Protein AF-A0AA39NIW5-F1 (afdb_monomer_lite)

Sequence (144 aa):
IIAKIFDPLYFIDPYEGTDPFPLLDLSVSRQAKAYRWLASFQGTHVPRCHGLFISPLPSQGNHTVYVLLLEQVAGQDMCYLVSAPTSPSLCLAHCTAIVDAAINVFYDILMCSVKQRDIAPCNLIIRPPKHGGIPLCDKENCPV

Structure (mmCIF, N/CA/C/O backbone):
data_AF-A0AA39NIW5-F1
#
_entry.id   AF-A0AA39NIW5-F1
#
loop_
_atom_site.group_PDB
_atom_site.id
_atom_site.type_symbol
_atom_site.label_atom_id
_atom_site.label_alt_id
_atom_site.label_comp_id
_atom_site.label_asym_id
_atom_site.label_entity_id
_atom_site.label_seq_id
_atom_site.pdbx_PDB_ins_code
_atom_site.Cartn_x
_atom_site.Cartn_y
_atom_site.Cartn_z
_atom_site.occupancy
_atom_site.B_iso_or_equiv
_atom_site.auth_seq_id
_atom_site.auth_comp_id
_atom_site.auth_asym_id
_atom_site.auth_atom_id
_atom_site.pdbx_PDB_model_num
ATOM 1 N N . ILE A 1 1 ? -7.550 -8.684 -5.389 1.00 93.38 1 ILE A N 1
ATOM 2 C CA . ILE A 1 1 ? -6.146 -8.236 -5.605 1.00 93.38 1 ILE A CA 1
ATOM 3 C C . ILE A 1 1 ? -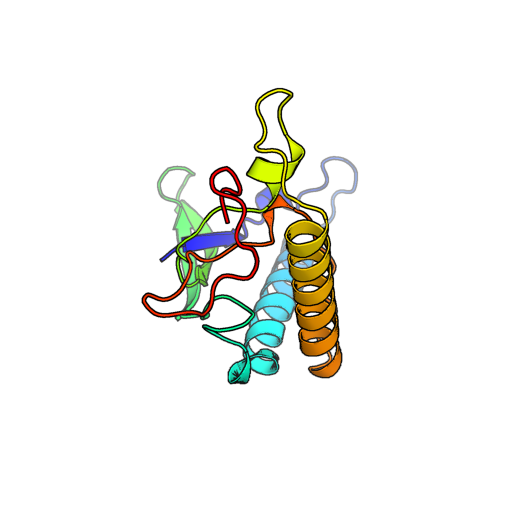6.214 -6.872 -6.276 1.00 93.38 1 ILE A C 1
ATOM 5 O O . ILE A 1 1 ? -7.096 -6.687 -7.104 1.00 93.38 1 ILE A O 1
ATOM 9 N N . ILE A 1 2 ? -5.332 -5.941 -5.918 1.00 95.00 2 ILE A N 1
ATOM 10 C CA . ILE A 1 2 ? -5.185 -4.623 -6.551 1.00 95.00 2 ILE A CA 1
ATOM 11 C C . ILE A 1 2 ? -3.833 -4.562 -7.265 1.00 95.00 2 ILE A C 1
ATOM 13 O O . ILE A 1 2 ? -2.836 -5.061 -6.746 1.00 95.00 2 ILE A O 1
ATOM 17 N N . ALA A 1 3 ? -3.796 -3.947 -8.444 1.00 95.31 3 ALA A N 1
ATOM 18 C CA . ALA A 1 3 ? -2.567 -3.703 -9.189 1.00 95.31 3 ALA A CA 1
ATOM 19 C C . ALA A 1 3 ? -2.147 -2.236 -9.037 1.00 95.31 3 ALA A C 1
ATOM 21 O O . ALA A 1 3 ? -2.895 -1.336 -9.415 1.00 95.31 3 ALA A O 1
ATOM 22 N N . LYS A 1 4 ? -0.944 -1.993 -8.507 1.00 94.50 4 LYS A N 1
ATOM 23 C CA . LYS A 1 4 ? -0.287 -0.685 -8.583 1.00 94.50 4 LYS A CA 1
ATOM 24 C C . LYS A 1 4 ? 0.659 -0.688 -9.780 1.00 94.50 4 LYS A C 1
ATOM 26 O O . LYS A 1 4 ? 1.605 -1.475 -9.809 1.00 94.50 4 LYS A O 1
ATOM 31 N N . ILE A 1 5 ? 0.381 0.174 -10.751 1.00 94.06 5 ILE A N 1
ATOM 32 C CA . ILE A 1 5 ? 1.134 0.281 -12.003 1.00 94.06 5 ILE A CA 1
ATOM 33 C C . ILE A 1 5 ? 2.171 1.396 -11.862 1.00 94.06 5 ILE A C 1
ATOM 35 O O . ILE A 1 5 ? 1.857 2.474 -11.357 1.00 94.06 5 ILE A O 1
ATOM 39 N N . PHE A 1 6 ? 3.398 1.132 -12.302 1.00 93.56 6 PHE A N 1
ATOM 40 C CA . PHE A 1 6 ? 4.449 2.132 -12.436 1.00 93.56 6 PHE A CA 1
ATOM 41 C C . PHE A 1 6 ? 4.839 2.199 -13.904 1.00 93.56 6 PHE A C 1
ATOM 43 O O . PHE A 1 6 ? 5.494 1.297 -14.433 1.00 93.56 6 PHE A O 1
ATOM 50 N N . ASP A 1 7 ? 4.390 3.268 -14.541 1.00 91.75 7 ASP A N 1
ATOM 51 C CA . ASP A 1 7 ? 4.583 3.524 -15.957 1.00 91.75 7 ASP A CA 1
ATOM 52 C C . ASP A 1 7 ? 5.586 4.685 -16.107 1.00 91.75 7 ASP A C 1
ATOM 54 O O . ASP A 1 7 ? 5.370 5.745 -15.506 1.00 91.75 7 ASP A O 1
ATOM 58 N N . PRO A 1 8 ? 6.695 4.498 -16.856 1.00 87.19 8 PRO A N 1
ATOM 59 C CA . PRO A 1 8 ? 7.717 5.527 -17.057 1.00 87.19 8 PRO A CA 1
ATOM 60 C C . PRO A 1 8 ? 7.156 6.833 -17.627 1.00 87.19 8 PRO A C 1
ATOM 62 O O . PRO A 1 8 ? 7.716 7.892 -17.354 1.00 87.19 8 PRO A O 1
ATOM 65 N N . LEU A 1 9 ? 6.042 6.798 -18.363 1.00 86.62 9 LEU A N 1
ATOM 66 C CA . LEU A 1 9 ? 5.420 7.988 -18.942 1.00 86.62 9 LEU A CA 1
ATOM 67 C C . LEU A 1 9 ? 4.928 8.978 -17.877 1.00 86.62 9 LEU A C 1
ATOM 69 O O . LEU A 1 9 ? 4.906 10.178 -18.131 1.00 86.62 9 LEU A O 1
ATOM 73 N N . TYR A 1 10 ? 4.600 8.507 -16.669 1.00 82.25 10 TYR A N 1
ATOM 74 C CA . TYR A 1 10 ? 4.211 9.365 -15.540 1.00 82.25 10 TYR A CA 1
ATOM 75 C C . TYR A 1 10 ? 5.406 9.955 -14.776 1.00 82.25 10 TYR A C 1
ATOM 77 O O . TYR A 1 10 ? 5.210 10.743 -13.853 1.00 82.25 10 TYR A O 1
ATOM 85 N N . PHE A 1 11 ? 6.634 9.576 -15.141 1.00 76.62 11 PHE A N 1
ATOM 86 C CA . PHE A 1 11 ? 7.875 10.108 -14.572 1.00 76.62 11 PHE A CA 1
ATOM 87 C C . PHE A 1 11 ? 8.580 11.096 -15.510 1.00 76.62 11 PHE A C 1
ATOM 89 O O . PHE A 1 11 ? 9.636 11.615 -15.154 1.00 76.62 11 PHE A O 1
ATOM 96 N N . ILE A 1 12 ? 8.016 11.359 -16.693 1.00 74.19 12 ILE A N 1
ATOM 97 C CA . ILE A 1 12 ? 8.559 12.338 -17.633 1.00 74.19 12 ILE A CA 1
ATOM 98 C C . ILE A 1 12 ? 8.243 13.737 -17.106 1.00 74.19 12 ILE A C 1
ATOM 100 O O . ILE A 1 12 ? 7.081 14.140 -17.057 1.00 74.19 12 ILE A O 1
ATOM 104 N N . ASP A 1 13 ? 9.282 14.486 -16.747 1.00 67.94 13 ASP A N 1
ATOM 105 C CA . ASP A 1 13 ? 9.168 15.930 -16.584 1.00 67.94 13 ASP A CA 1
ATOM 106 C C . ASP A 1 13 ? 9.191 16.578 -17.983 1.00 67.94 13 ASP A C 1
ATOM 108 O O . ASP A 1 13 ? 10.200 16.457 -18.691 1.00 67.94 13 ASP A O 1
ATOM 112 N N . PRO A 1 14 ? 8.108 17.251 -18.418 1.00 62.00 14 PRO A N 1
ATOM 113 C CA . PRO A 1 14 ? 8.052 17.872 -19.739 1.00 62.00 14 PRO A CA 1
ATOM 114 C C . PRO A 1 14 ? 9.025 19.053 -19.903 1.00 62.00 14 PRO A C 1
ATOM 116 O O . PRO A 1 14 ? 9.231 19.500 -21.031 1.00 62.00 14 PRO A O 1
ATOM 119 N N . TYR A 1 15 ? 9.624 19.553 -18.820 1.00 61.44 15 TYR A N 1
ATOM 120 C CA . TYR A 1 15 ? 10.517 20.710 -18.816 1.00 61.44 15 TYR A CA 1
ATOM 121 C C . TYR A 1 15 ? 11.985 20.354 -18.554 1.00 61.44 15 TYR A C 1
ATOM 123 O O . TYR A 1 15 ? 12.861 21.073 -19.030 1.00 61.44 15 TYR A O 1
ATOM 131 N N . GLU A 1 16 ? 12.276 19.257 -17.846 1.00 66.50 16 GLU A N 1
ATOM 132 C CA . GLU A 1 16 ? 13.649 18.951 -17.406 1.00 66.50 16 GLU A CA 1
ATOM 133 C C . GLU A 1 16 ? 14.389 17.885 -18.228 1.00 66.50 16 GLU A C 1
ATOM 135 O O . GLU A 1 16 ? 15.571 17.649 -17.984 1.00 66.50 16 GLU A O 1
ATOM 140 N N . GLY A 1 17 ? 13.751 17.241 -19.217 1.00 67.81 17 GLY A N 1
ATOM 141 C CA . GLY A 1 17 ? 14.430 16.298 -20.126 1.00 67.81 17 GLY A CA 1
ATOM 142 C C . GLY A 1 17 ? 15.131 15.126 -19.419 1.00 67.81 17 GLY A C 1
ATOM 143 O O . GLY A 1 17 ? 16.023 14.497 -19.989 1.00 67.81 17 GLY A O 1
ATOM 144 N N . THR A 1 18 ? 14.757 14.857 -18.168 1.00 75.12 18 THR A N 1
ATOM 145 C CA . THR A 1 18 ? 15.357 13.813 -17.340 1.00 75.12 18 THR A CA 1
ATOM 146 C C . THR A 1 18 ? 14.843 12.457 -17.805 1.00 75.12 18 THR A C 1
ATOM 148 O O . THR A 1 18 ? 13.638 12.272 -17.974 1.00 75.12 18 THR A O 1
ATOM 151 N N . ASP A 1 19 ? 15.757 11.505 -18.001 1.00 82.38 19 ASP A N 1
ATOM 152 C CA . ASP A 1 19 ? 15.398 10.119 -18.294 1.00 82.38 19 ASP A CA 1
ATOM 153 C C . ASP A 1 19 ? 14.502 9.563 -17.161 1.00 82.38 19 ASP A C 1
ATOM 155 O O . ASP A 1 19 ? 14.934 9.540 -16.002 1.00 82.38 19 ASP A O 1
ATOM 159 N N . PRO A 1 20 ? 13.258 9.127 -17.447 1.00 84.44 20 PRO A N 1
ATOM 160 C CA . PRO A 1 20 ? 12.345 8.624 -16.425 1.00 84.44 20 PRO A CA 1
ATOM 161 C C . PRO A 1 20 ? 12.754 7.253 -15.861 1.00 84.44 20 PRO A C 1
ATOM 163 O O . PRO A 1 20 ? 12.312 6.893 -14.765 1.00 84.44 20 PRO A O 1
ATOM 166 N N . PHE A 1 21 ? 13.582 6.471 -16.568 1.00 87.69 21 PHE A N 1
ATOM 167 C CA . PHE A 1 21 ? 13.871 5.080 -16.198 1.00 87.69 21 PHE A CA 1
ATOM 168 C C . PHE A 1 21 ? 14.629 4.939 -14.864 1.00 87.69 21 PHE A C 1
ATOM 170 O O . PHE A 1 21 ? 14.173 4.164 -14.019 1.00 87.69 21 PHE A O 1
ATOM 177 N N . PRO A 1 22 ? 15.702 5.705 -14.571 1.00 88.88 22 PRO A N 1
ATOM 178 C CA . PRO A 1 22 ? 16.395 5.610 -13.284 1.00 88.88 22 PRO A CA 1
ATOM 179 C C . PRO A 1 22 ? 15.508 5.951 -12.080 1.00 88.88 22 PRO A C 1
ATOM 181 O O . PRO A 1 22 ? 15.615 5.325 -11.021 1.00 88.88 22 PRO A O 1
ATOM 184 N N . LEU A 1 23 ? 14.62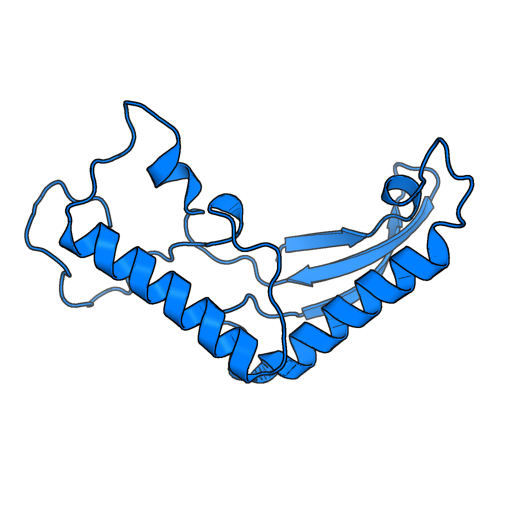2 6.943 -12.221 1.00 85.81 23 LEU A N 1
ATOM 185 C CA . LEU A 1 23 ? 13.711 7.343 -11.149 1.00 85.81 23 LEU A CA 1
ATOM 186 C C . LEU A 1 23 ? 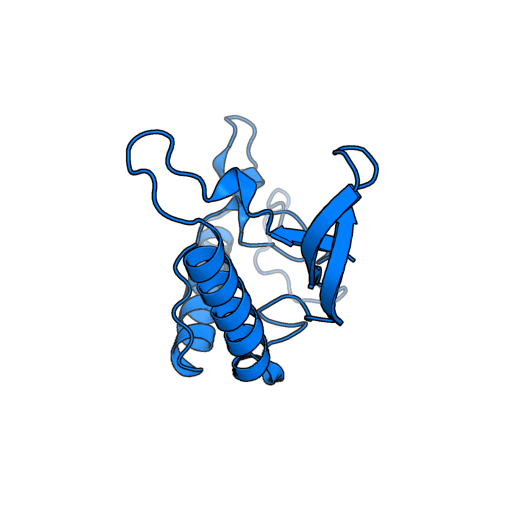12.623 6.287 -10.923 1.00 85.81 23 LEU A C 1
ATOM 188 O O . LEU A 1 23 ? 12.321 5.955 -9.770 1.00 85.81 23 LEU A O 1
ATOM 192 N N . LEU A 1 24 ? 12.082 5.731 -12.008 1.00 91.12 24 LEU A N 1
ATOM 193 C CA . LEU A 1 24 ? 11.150 4.610 -11.979 1.00 91.12 24 LEU A CA 1
ATOM 194 C C . LEU A 1 24 ? 11.767 3.398 -11.270 1.00 91.12 24 LEU A C 1
ATOM 196 O O . LEU A 1 24 ? 11.195 2.908 -10.293 1.00 91.12 24 LEU A O 1
ATOM 200 N N . ASP A 1 25 ? 12.950 2.959 -11.701 1.00 92.06 25 ASP A N 1
ATOM 201 C CA . ASP A 1 25 ? 13.649 1.805 -11.130 1.00 92.06 25 ASP A CA 1
ATOM 202 C C . ASP A 1 25 ? 13.946 2.013 -9.642 1.00 92.06 25 ASP A C 1
ATOM 204 O O . ASP A 1 25 ? 13.744 1.109 -8.822 1.00 92.06 25 ASP A O 1
ATOM 208 N N . LEU A 1 26 ? 14.364 3.222 -9.256 1.00 91.56 26 LEU A N 1
ATOM 209 C CA . LEU A 1 26 ? 14.583 3.583 -7.859 1.00 91.56 26 LEU A CA 1
ATOM 210 C C . LEU A 1 26 ? 13.284 3.528 -7.044 1.00 91.56 26 LEU A C 1
ATOM 212 O O . LEU A 1 26 ? 13.287 3.017 -5.920 1.00 91.56 26 LEU A O 1
ATOM 216 N N . SER A 1 27 ? 12.183 4.051 -7.585 1.00 90.81 27 SER A N 1
ATOM 217 C CA . SER A 1 27 ? 10.867 4.063 -6.939 1.00 90.81 27 SER A CA 1
ATOM 218 C C . SER A 1 27 ? 10.340 2.643 -6.718 1.00 90.81 27 SER A C 1
ATOM 220 O O . SER A 1 27 ? 10.028 2.257 -5.585 1.00 90.81 27 SER A O 1
ATOM 222 N N . VAL A 1 28 ? 10.349 1.823 -7.772 1.00 94.62 28 VAL A N 1
ATOM 223 C CA . VAL A 1 28 ? 9.926 0.418 -7.748 1.00 94.62 28 VAL A CA 1
ATOM 224 C C . VAL A 1 28 ? 10.793 -0.397 -6.788 1.00 94.62 28 VAL A C 1
ATOM 226 O O . VAL A 1 28 ? 10.266 -1.109 -5.927 1.00 94.62 28 VAL A O 1
ATOM 229 N N . SER A 1 29 ? 12.118 -0.240 -6.853 1.00 94.94 29 SER A N 1
ATOM 230 C CA . SER A 1 29 ? 13.059 -0.941 -5.971 1.00 94.94 29 SER A CA 1
ATOM 231 C C . SER A 1 29 ? 12.851 -0.581 -4.502 1.00 94.94 29 SER A C 1
ATOM 233 O O . SER A 1 29 ? 12.851 -1.463 -3.637 1.00 94.94 29 SER A O 1
ATOM 235 N N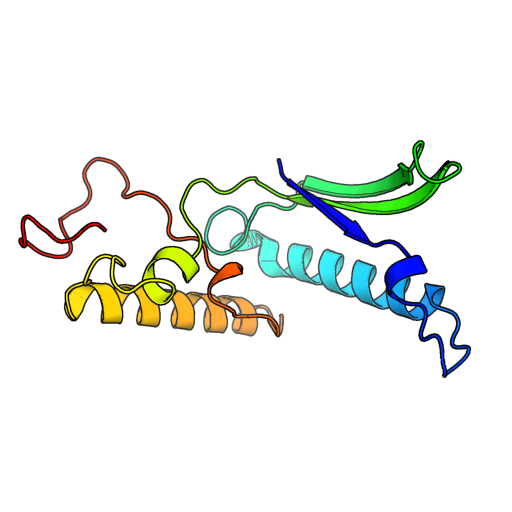 . ARG A 1 30 ? 12.633 0.704 -4.193 1.00 94.81 30 ARG A N 1
ATOM 236 C CA . ARG A 1 30 ? 12.331 1.164 -2.830 1.00 94.81 30 ARG A CA 1
ATOM 237 C C . ARG A 1 30 ? 11.017 0.583 -2.327 1.00 94.81 30 ARG A C 1
ATOM 239 O O . ARG A 1 30 ? 10.980 0.103 -1.196 1.00 94.81 30 ARG A O 1
ATOM 246 N N . GLN A 1 31 ? 9.969 0.578 -3.150 1.00 94.94 31 GLN A N 1
ATOM 247 C CA . GLN A 1 31 ? 8.671 0.054 -2.735 1.00 94.94 31 GLN A CA 1
ATOM 248 C C . GLN A 1 31 ? 8.707 -1.468 -2.525 1.00 94.94 31 GLN A C 1
ATOM 250 O O . GLN A 1 31 ? 8.221 -1.954 -1.504 1.00 94.94 31 GLN A O 1
ATOM 255 N N . ALA A 1 32 ? 9.351 -2.224 -3.418 1.00 95.31 32 ALA A N 1
ATOM 256 C CA . ALA A 1 32 ? 9.537 -3.665 -3.245 1.00 95.31 32 ALA A CA 1
ATOM 257 C C . ALA A 1 32 ? 10.355 -3.991 -1.982 1.00 95.31 32 ALA A C 1
ATOM 259 O O . ALA A 1 32 ? 10.008 -4.899 -1.224 1.00 95.31 32 ALA A O 1
ATOM 260 N N . LYS A 1 33 ? 11.420 -3.223 -1.712 1.00 96.25 33 LYS A N 1
ATOM 261 C CA . LYS A 1 33 ? 12.244 -3.377 -0.506 1.00 96.25 33 LYS A CA 1
ATOM 262 C C . LYS A 1 33 ? 11.471 -3.042 0.773 1.00 96.25 33 LYS A C 1
ATOM 264 O O . LYS A 1 33 ? 11.599 -3.778 1.746 1.00 96.25 33 LYS A O 1
ATOM 269 N N . ALA A 1 34 ? 10.636 -2.004 0.758 1.00 96.69 34 ALA A N 1
ATOM 270 C CA . ALA A 1 34 ? 9.779 -1.653 1.888 1.00 96.69 34 ALA A CA 1
ATOM 271 C C . ALA A 1 34 ? 8.834 -2.804 2.264 1.00 96.69 34 ALA A C 1
ATOM 273 O O . ALA A 1 34 ? 8.763 -3.177 3.431 1.00 96.69 34 ALA A O 1
ATOM 274 N N . TYR A 1 35 ? 8.185 -3.445 1.285 1.00 96.94 35 TYR A N 1
ATOM 275 C CA . TYR A 1 35 ? 7.330 -4.607 1.556 1.00 96.94 35 TYR A CA 1
ATOM 276 C C . TYR A 1 35 ? 8.094 -5.804 2.134 1.00 96.94 35 TYR A C 1
ATOM 278 O O . TYR A 1 35 ? 7.541 -6.525 2.964 1.00 96.94 35 TYR A O 1
ATOM 286 N N . ARG A 1 36 ? 9.363 -6.005 1.751 1.00 96.12 36 ARG A N 1
ATOM 287 C CA . ARG A 1 36 ? 10.223 -7.029 2.372 1.00 96.12 36 ARG A CA 1
ATOM 288 C C . ARG A 1 36 ? 10.523 -6.711 3.836 1.00 96.12 36 ARG A C 1
ATOM 290 O O . ARG A 1 36 ? 10.499 -7.616 4.660 1.00 96.12 36 ARG A O 1
ATOM 297 N N . TRP A 1 37 ? 10.793 -5.450 4.165 1.00 97.50 37 TRP A N 1
ATOM 298 C CA . TRP A 1 37 ? 11.037 -5.021 5.549 1.00 97.50 37 TRP A CA 1
ATOM 299 C C . TRP A 1 37 ? 9.778 -5.070 6.417 1.00 97.50 37 TRP A C 1
ATOM 301 O O . TRP A 1 37 ? 9.865 -5.354 7.604 1.00 97.50 37 TRP A O 1
ATOM 311 N N . LEU A 1 38 ? 8.605 -4.883 5.814 1.00 97.19 38 LEU A N 1
ATOM 312 C CA . LEU A 1 38 ? 7.307 -4.942 6.487 1.00 97.19 38 LEU A CA 1
ATOM 313 C C . LEU A 1 38 ? 6.685 -6.346 6.499 1.00 97.19 38 LEU A C 1
ATOM 315 O O . LEU A 1 38 ? 5.476 -6.468 6.675 1.00 97.19 38 LEU A O 1
ATOM 319 N N . ALA A 1 39 ? 7.468 -7.413 6.304 1.00 95.69 39 ALA A N 1
ATOM 320 C CA . ALA A 1 39 ? 6.943 -8.775 6.163 1.00 95.69 39 ALA A CA 1
ATOM 321 C C . ALA A 1 39 ? 6.012 -9.200 7.318 1.00 95.69 39 ALA A C 1
ATOM 323 O O . ALA A 1 39 ? 4.966 -9.792 7.063 1.00 95.69 39 ALA A O 1
ATOM 324 N N . SER A 1 40 ? 6.337 -8.843 8.566 1.00 94.94 40 SER A N 1
ATOM 325 C CA . SER A 1 40 ? 5.513 -9.135 9.753 1.00 94.94 40 SER A CA 1
ATOM 326 C C . SER A 1 40 ? 4.212 -8.327 9.834 1.00 94.94 40 SER A C 1
ATOM 328 O O . SER A 1 40 ? 3.288 -8.714 10.545 1.00 94.94 40 SER A O 1
ATOM 330 N N . PHE A 1 41 ? 4.122 -7.215 9.104 1.00 95.62 41 PHE A N 1
ATOM 331 C CA . PHE A 1 41 ? 2.987 -6.290 9.108 1.00 95.62 41 PHE A CA 1
ATOM 332 C C . PHE A 1 41 ? 2.026 -6.505 7.930 1.00 95.62 41 PHE A C 1
ATOM 334 O O . PHE A 1 41 ? 0.953 -5.894 7.876 1.00 95.62 41 PHE A O 1
ATOM 341 N N . GLN A 1 42 ? 2.382 -7.378 6.985 1.00 96.06 42 GLN A N 1
ATOM 342 C CA . GLN A 1 42 ? 1.552 -7.686 5.826 1.00 96.06 42 GLN A CA 1
ATOM 343 C C . GLN A 1 42 ? 0.276 -8.447 6.217 1.00 96.06 42 GLN A C 1
ATOM 345 O O . GLN A 1 42 ? 0.305 -9.445 6.934 1.00 96.06 42 GLN A O 1
ATOM 350 N N . GLY A 1 43 ? -0.867 -7.982 5.714 1.00 93.69 43 GLY A N 1
ATOM 351 C CA . GLY A 1 43 ? -2.197 -8.505 6.036 1.00 93.69 43 GLY A CA 1
ATOM 352 C C . GLY A 1 43 ? -2.768 -7.989 7.358 1.00 93.69 43 GLY A C 1
ATOM 353 O O . GLY A 1 43 ? -3.914 -8.294 7.684 1.00 93.69 43 GLY A O 1
ATOM 354 N N . THR A 1 44 ? -2.003 -7.192 8.111 1.00 92.56 44 THR A N 1
ATOM 355 C CA . THR A 1 44 ? -2.453 -6.558 9.356 1.00 92.56 44 THR A CA 1
ATOM 356 C C . THR A 1 44 ? -2.414 -5.041 9.222 1.00 92.56 44 THR A C 1
ATOM 358 O O . THR A 1 44 ? -3.474 -4.440 9.094 1.00 92.56 44 THR A O 1
ATOM 361 N N . HIS A 1 45 ? -1.240 -4.425 9.156 1.00 92.44 45 HIS A N 1
ATOM 362 C CA . HIS A 1 45 ? -1.087 -2.965 9.118 1.00 92.44 45 HIS A CA 1
ATOM 363 C C . HIS A 1 45 ? -0.881 -2.451 7.693 1.00 92.44 45 HIS A C 1
ATOM 365 O O . HIS A 1 45 ? -1.305 -1.349 7.363 1.00 92.44 45 HIS A O 1
ATOM 371 N N . VAL A 1 46 ? -0.291 -3.276 6.826 1.00 94.69 46 VAL A N 1
ATOM 372 C CA . VAL A 1 46 ? -0.154 -2.996 5.393 1.00 94.69 46 VAL A CA 1
ATOM 373 C C . VAL A 1 46 ? -0.751 -4.138 4.566 1.00 94.69 46 VAL A C 1
ATOM 375 O O . VAL A 1 46 ? -0.805 -5.272 5.049 1.00 94.69 46 VAL A O 1
ATOM 378 N N . PRO A 1 47 ? -1.214 -3.888 3.329 1.00 96.19 47 PRO A N 1
ATOM 379 C CA . PRO A 1 47 ? -1.683 -4.950 2.440 1.00 96.19 47 PRO A CA 1
ATOM 380 C C . PRO A 1 47 ? -0.604 -6.018 2.212 1.00 96.19 47 PRO A C 1
ATOM 382 O O . PRO A 1 47 ? 0.587 -5.702 2.190 1.00 96.19 47 PRO A O 1
ATOM 385 N N . ARG A 1 48 ? -0.980 -7.284 2.004 1.00 97.75 48 ARG A N 1
ATOM 386 C CA . ARG A 1 48 ? -0.008 -8.284 1.527 1.00 97.75 48 ARG A CA 1
ATOM 387 C C . ARG A 1 48 ? 0.511 -7.915 0.140 1.00 97.75 48 ARG A C 1
ATOM 389 O O . ARG A 1 48 ? -0.257 -7.512 -0.728 1.00 97.75 48 ARG A O 1
ATOM 396 N N . CYS A 1 49 ? 1.808 -8.088 -0.076 1.00 97.50 49 CYS A N 1
ATOM 397 C CA . CYS A 1 49 ? 2.443 -7.964 -1.379 1.00 97.50 49 CYS A CA 1
ATOM 398 C C . CYS A 1 49 ? 2.564 -9.351 -2.008 1.00 97.50 49 CYS A C 1
ATOM 400 O O . CYS A 1 49 ? 3.256 -10.223 -1.485 1.00 97.50 49 CYS A O 1
ATOM 402 N N . HIS A 1 50 ? 1.887 -9.552 -3.135 1.00 96.75 50 HIS A N 1
ATOM 403 C CA . HIS A 1 50 ? 1.906 -10.812 -3.878 1.00 96.75 50 HIS A CA 1
ATOM 404 C C . HIS A 1 50 ? 3.091 -10.909 -4.841 1.00 96.75 50 HIS A C 1
ATOM 406 O O . HIS A 1 50 ? 3.461 -12.007 -5.247 1.00 96.75 50 HIS A O 1
ATOM 412 N N . GLY A 1 51 ? 3.697 -9.777 -5.197 1.00 96.12 51 GLY A N 1
ATOM 413 C CA . GLY A 1 51 ? 4.894 -9.740 -6.026 1.00 96.12 51 GLY A CA 1
ATOM 414 C C . GLY A 1 51 ? 4.979 -8.501 -6.902 1.00 96.12 51 GLY A C 1
ATOM 415 O O . GLY A 1 51 ? 4.005 -7.766 -7.080 1.00 96.12 51 GLY A O 1
ATOM 416 N N . LEU A 1 52 ? 6.176 -8.298 -7.446 1.00 97.06 52 LEU A N 1
ATOM 417 C CA . LEU A 1 52 ? 6.473 -7.313 -8.475 1.00 97.06 52 LEU A CA 1
ATOM 418 C C . LEU A 1 52 ? 6.642 -8.048 -9.804 1.00 97.06 52 LEU A C 1
ATOM 420 O O . LEU A 1 52 ? 7.428 -8.989 -9.897 1.00 97.06 52 LEU A O 1
ATOM 424 N N . PHE A 1 53 ? 5.920 -7.592 -10.814 1.00 96.38 53 PHE A N 1
ATOM 425 C CA . PHE A 1 53 ? 5.878 -8.173 -12.145 1.00 96.38 53 PHE A CA 1
ATOM 426 C C . PHE A 1 53 ? 6.208 -7.113 -13.184 1.00 96.38 53 PHE A C 1
ATOM 428 O O . PHE A 1 53 ? 6.146 -5.911 -12.923 1.00 96.38 53 PHE A O 1
ATOM 435 N N . ILE A 1 54 ? 6.532 -7.588 -14.375 1.00 95.44 54 ILE A N 1
ATOM 436 C CA . ILE A 1 54 ? 6.714 -6.773 -15.564 1.00 95.44 54 ILE A CA 1
ATOM 437 C C . ILE A 1 54 ? 5.620 -7.199 -16.538 1.00 95.44 54 ILE A C 1
ATOM 439 O O . ILE A 1 54 ? 5.418 -8.397 -16.746 1.00 95.44 54 ILE A O 1
ATOM 443 N N . SER A 1 55 ? 4.879 -6.243 -17.090 1.00 94.69 55 SER A N 1
ATOM 444 C CA . SER A 1 55 ? 3.747 -6.534 -17.971 1.00 94.69 55 SER A CA 1
ATOM 445 C C . SER A 1 55 ? 3.672 -5.525 -19.119 1.00 94.69 55 SER A C 1
ATOM 447 O O . SER A 1 55 ? 3.894 -4.338 -18.877 1.00 94.69 55 SER A O 1
ATOM 449 N N . PRO A 1 56 ? 3.382 -5.954 -20.361 1.00 94.19 56 PRO A N 1
ATOM 450 C CA . PRO A 1 56 ? 3.054 -5.025 -21.437 1.00 94.19 56 PRO A CA 1
ATOM 451 C C . PRO A 1 56 ? 1.662 -4.417 -21.208 1.00 94.19 56 PRO A C 1
ATOM 453 O O . PRO A 1 56 ? 0.765 -5.110 -20.729 1.00 94.19 56 PRO A O 1
ATOM 456 N N . LEU A 1 57 ? 1.457 -3.156 -21.596 1.00 89.38 57 LEU A N 1
ATOM 457 C CA . LEU A 1 57 ? 0.139 -2.508 -21.643 1.00 89.38 57 LEU A CA 1
ATOM 458 C C . LEU A 1 57 ? -0.427 -2.545 -23.073 1.00 89.38 57 LEU A C 1
ATOM 460 O O . LEU A 1 57 ? -0.057 -1.708 -23.906 1.00 89.38 57 LEU A O 1
ATOM 464 N N . PRO A 1 58 ? -1.344 -3.482 -23.400 1.00 86.12 58 PRO A N 1
ATOM 465 C CA . PRO A 1 58 ? -1.740 -3.711 -24.789 1.00 86.12 58 PRO A CA 1
ATOM 466 C C . PRO A 1 58 ? -2.492 -2.543 -25.416 1.00 86.12 58 PRO A C 1
ATOM 468 O O . PRO A 1 58 ? -2.318 -2.245 -26.594 1.00 86.12 58 PRO A O 1
ATOM 471 N N . SER A 1 59 ? -3.277 -1.828 -24.613 1.00 84.12 59 SER A N 1
ATOM 472 C CA . SER A 1 59 ? -4.022 -0.641 -25.038 1.00 84.12 59 SER A CA 1
ATOM 473 C C . SER A 1 59 ? -3.140 0.584 -25.304 1.00 84.12 59 SER A C 1
ATOM 475 O O . SER A 1 59 ? -3.642 1.583 -25.808 1.00 84.12 59 SER A O 1
ATOM 477 N N . GLN A 1 60 ? -1.845 0.533 -24.973 1.00 85.31 60 GLN A N 1
ATOM 478 C CA . GLN A 1 60 ? -0.903 1.651 -25.096 1.00 85.31 60 GLN A CA 1
ATOM 479 C C . GLN A 1 60 ? 0.360 1.244 -25.868 1.00 85.31 60 GLN A C 1
ATOM 481 O O . GLN A 1 60 ? 1.485 1.555 -25.477 1.00 85.31 60 GLN A O 1
ATOM 486 N N . GLY A 1 61 ? 0.175 0.511 -26.968 1.00 84.31 61 GLY A N 1
ATOM 487 C CA . GLY A 1 61 ? 1.270 0.149 -27.869 1.00 84.31 61 GLY A CA 1
ATOM 488 C C . GLY A 1 61 ? 2.207 -0.932 -27.326 1.00 84.31 61 GLY A C 1
ATOM 489 O O . GLY A 1 61 ? 3.333 -1.036 -27.801 1.00 84.31 61 GLY A O 1
ATOM 490 N N . ASN A 1 62 ? 1.754 -1.738 -26.357 1.00 88.19 62 ASN A N 1
ATOM 491 C CA . ASN A 1 62 ? 2.527 -2.813 -25.722 1.00 88.19 62 ASN A CA 1
ATOM 492 C C . ASN A 1 62 ? 3.815 -2.348 -25.025 1.00 88.19 62 ASN A C 1
ATOM 494 O O . ASN A 1 62 ? 4.719 -3.161 -24.825 1.00 88.19 62 ASN A O 1
ATOM 498 N N . HIS A 1 63 ? 3.921 -1.074 -24.635 1.00 89.56 63 HIS A N 1
ATOM 499 C CA . HIS A 1 63 ? 5.054 -0.660 -23.815 1.00 89.56 63 HIS A CA 1
ATOM 500 C C . HIS A 1 63 ? 4.983 -1.337 -22.438 1.00 89.56 63 HIS A C 1
ATOM 502 O O . HIS A 1 63 ? 3.911 -1.694 -21.941 1.00 89.56 63 HIS A O 1
ATOM 508 N N . THR A 1 64 ? 6.151 -1.563 -21.852 1.00 92.19 64 THR A N 1
ATOM 509 C CA . THR A 1 64 ? 6.299 -2.368 -20.643 1.00 92.19 64 THR A CA 1
ATOM 510 C C . THR A 1 64 ? 6.222 -1.503 -19.394 1.00 92.19 64 THR A C 1
ATOM 512 O O . THR A 1 64 ? 6.867 -0.459 -19.320 1.00 92.19 64 THR A O 1
ATOM 515 N N . VAL A 1 65 ? 5.494 -1.981 -18.386 1.00 94.56 65 VAL A N 1
ATOM 516 C CA . VAL A 1 65 ? 5.368 -1.335 -17.076 1.00 94.56 65 VAL A CA 1
ATOM 517 C C . VAL A 1 65 ? 5.701 -2.304 -15.950 1.00 94.56 65 VAL A C 1
ATOM 519 O O . VAL A 1 65 ? 5.597 -3.528 -16.097 1.00 94.56 65 VAL A O 1
ATOM 522 N N . TYR A 1 66 ? 6.062 -1.753 -14.794 1.00 96.44 66 TYR A N 1
ATOM 523 C CA . TYR A 1 66 ? 6.133 -2.530 -13.563 1.00 96.44 66 TYR A CA 1
ATOM 524 C C . TYR A 1 66 ? 4.753 -2.597 -12.909 1.00 96.44 66 TYR A C 1
ATOM 526 O O . TYR A 1 66 ? 4.034 -1.600 -12.826 1.00 96.44 66 TYR A O 1
ATOM 534 N N . VAL A 1 67 ? 4.392 -3.769 -12.396 1.00 96.50 67 VAL A N 1
ATOM 535 C CA . VAL A 1 67 ? 3.114 -4.013 -11.725 1.00 96.50 67 VAL A CA 1
ATOM 536 C C . VAL A 1 67 ? 3.372 -4.643 -10.366 1.00 96.50 67 VAL A C 1
ATOM 538 O O . VAL A 1 67 ? 3.874 -5.760 -10.271 1.00 96.50 67 VAL A O 1
ATOM 541 N N . LEU A 1 68 ? 3.006 -3.941 -9.297 1.00 97.38 68 LEU A N 1
ATOM 542 C CA . LEU A 1 68 ? 3.034 -4.476 -7.940 1.00 97.38 68 LEU A CA 1
ATOM 543 C C . LEU A 1 68 ? 1.632 -4.963 -7.569 1.00 97.38 68 LEU A C 1
ATOM 545 O O . LEU A 1 68 ? 0.692 -4.169 -7.499 1.00 97.38 68 LEU A O 1
ATOM 549 N N . LEU A 1 69 ? 1.493 -6.266 -7.333 1.00 97.75 69 LEU A N 1
ATOM 550 C CA . LEU A 1 69 ? 0.224 -6.869 -6.937 1.00 97.75 69 LEU A CA 1
ATOM 551 C C . LEU A 1 69 ? 0.087 -6.862 -5.418 1.00 97.75 69 LEU A C 1
ATOM 553 O O . LEU A 1 69 ? 0.924 -7.414 -4.701 1.00 97.75 69 LEU A O 1
ATOM 557 N N . LEU A 1 70 ? -0.994 -6.259 -4.938 1.00 97.69 70 LEU A N 1
ATOM 558 C CA . LEU A 1 70 ? -1.294 -6.085 -3.525 1.00 97.69 70 LEU A CA 1
ATOM 559 C C . LEU A 1 70 ? -2.625 -6.746 -3.157 1.00 97.69 70 LEU A C 1
ATOM 561 O O . LEU A 1 70 ? -3.523 -6.928 -3.986 1.00 97.69 70 LEU A O 1
ATOM 565 N N . GLU A 1 71 ? -2.764 -7.100 -1.889 1.00 97.31 71 GLU A N 1
ATOM 566 C CA . GLU A 1 71 ? -4.033 -7.504 -1.303 1.00 97.31 71 GLU A CA 1
ATOM 567 C C . GLU A 1 71 ? -5.084 -6.413 -1.517 1.00 97.31 71 GLU A C 1
ATOM 569 O O . GLU A 1 71 ? -4.836 -5.226 -1.310 1.00 97.31 71 GLU A O 1
ATOM 574 N N . GLN A 1 72 ? -6.285 -6.835 -1.903 1.00 95.50 72 GLN A N 1
ATOM 575 C CA . GLN A 1 72 ? -7.445 -5.961 -1.845 1.00 95.50 72 GLN A CA 1
ATOM 576 C C . GLN A 1 72 ? -7.982 -5.999 -0.420 1.00 95.50 72 GLN A C 1
ATOM 578 O O . GLN A 1 72 ? -8.530 -7.013 0.008 1.00 95.50 72 GLN A O 1
ATOM 583 N N . VAL A 1 73 ? -7.786 -4.911 0.316 1.00 93.56 73 VAL A N 1
ATOM 584 C CA . VAL A 1 73 ? -8.235 -4.806 1.704 1.00 93.56 73 VAL A CA 1
ATOM 585 C C . VAL A 1 73 ? -9.716 -4.437 1.718 1.00 93.56 73 VAL A C 1
ATOM 587 O O . VAL A 1 73 ? -10.115 -3.452 1.103 1.00 93.56 73 VAL A O 1
ATOM 590 N N . ALA A 1 74 ? -10.534 -5.230 2.411 1.00 91.94 74 ALA A N 1
ATOM 591 C CA . ALA A 1 74 ? -11.938 -4.903 2.633 1.00 91.94 74 ALA A CA 1
ATOM 592 C C . ALA A 1 74 ? -12.076 -3.752 3.642 1.00 91.94 74 ALA A C 1
ATOM 594 O O . ALA A 1 74 ? -11.386 -3.739 4.664 1.00 91.94 74 ALA A O 1
ATOM 595 N N . GLY A 1 75 ? -12.995 -2.827 3.378 1.00 90.19 75 GLY A N 1
ATOM 596 C CA . GLY A 1 75 ? -13.229 -1.652 4.212 1.00 90.19 75 GLY A CA 1
ATOM 597 C C . GLY A 1 75 ? -13.513 -0.415 3.374 1.00 90.19 75 GLY A C 1
ATOM 598 O O . GLY A 1 75 ? -13.740 -0.515 2.168 1.00 90.19 75 GLY A O 1
ATOM 599 N N . GLN A 1 76 ? -13.486 0.741 4.026 1.00 89.06 76 GLN A N 1
ATOM 600 C CA . GLN A 1 76 ? -13.579 2.042 3.370 1.00 89.06 76 GLN A CA 1
ATOM 601 C C . GLN A 1 76 ? -12.356 2.888 3.721 1.00 89.06 76 GLN A C 1
ATOM 603 O O . GLN A 1 76 ? -11.843 2.811 4.840 1.00 89.06 76 GLN A O 1
ATOM 608 N N . ASP A 1 77 ? -11.871 3.668 2.760 1.00 89.50 77 ASP A N 1
ATOM 609 C CA . ASP A 1 77 ? -10.778 4.602 3.000 1.00 89.50 77 ASP A CA 1
ATOM 610 C C . ASP A 1 77 ? -11.245 5.790 3.850 1.00 89.50 77 ASP A C 1
ATOM 612 O O . ASP A 1 77 ? -12.404 6.185 3.816 1.00 89.50 77 ASP A O 1
ATOM 616 N N . MET A 1 78 ? -10.355 6.394 4.623 1.00 87.44 78 MET A N 1
ATOM 617 C CA . MET A 1 78 ? -10.729 7.403 5.610 1.00 87.44 78 MET A CA 1
ATOM 618 C C . MET A 1 78 ? -11.326 8.689 4.997 1.00 87.44 78 MET A C 1
ATOM 620 O O . MET A 1 78 ? -11.845 9.515 5.749 1.00 87.44 78 MET A O 1
ATOM 624 N N . CYS A 1 79 ? -11.314 8.889 3.667 1.00 85.38 79 CYS A N 1
ATOM 625 C CA . CYS A 1 79 ? -11.969 10.049 3.049 1.00 85.38 79 CYS A CA 1
ATOM 626 C C . CYS A 1 79 ? -13.486 10.061 3.273 1.00 85.38 79 CYS A C 1
ATOM 628 O O . CYS A 1 79 ? -14.054 11.150 3.363 1.00 85.38 79 CYS A O 1
ATOM 630 N N . TYR A 1 80 ? -14.157 8.910 3.440 1.00 81.94 80 TYR A N 1
ATOM 631 C CA . TYR A 1 80 ? -15.614 8.904 3.673 1.00 81.94 80 TYR A CA 1
ATOM 632 C C . TYR A 1 80 ? -16.014 9.648 4.961 1.00 81.94 80 TYR A C 1
ATOM 634 O O . TYR A 1 80 ? -17.126 10.167 5.058 1.00 81.94 80 TYR A O 1
ATOM 642 N N . LEU A 1 81 ? -15.097 9.741 5.931 1.00 75.88 81 LEU A N 1
ATOM 643 C CA . LEU A 1 81 ? -15.288 10.475 7.183 1.00 75.88 81 LEU A CA 1
ATOM 644 C C . LEU A 1 81 ? -15.044 11.982 7.038 1.00 75.88 81 LEU A C 1
ATOM 646 O O . LEU A 1 81 ? -15.570 12.772 7.818 1.00 75.88 81 LEU A O 1
ATOM 650 N N . VAL A 1 82 ? -14.246 12.384 6.047 1.00 72.62 82 VAL A N 1
ATOM 651 C CA . VAL A 1 82 ? -13.749 13.759 5.892 1.00 72.62 82 VAL A CA 1
ATOM 652 C C . VAL A 1 82 ? -14.584 14.566 4.889 1.00 72.62 82 VAL A C 1
ATOM 654 O O . VAL A 1 82 ? -14.625 15.791 4.971 1.00 72.62 82 VAL A O 1
ATOM 657 N N . SER A 1 83 ? -15.254 13.915 3.932 1.00 59.91 83 SER A N 1
ATOM 658 C CA . SER A 1 83 ? -15.567 14.562 2.647 1.00 59.91 83 SER A CA 1
ATOM 659 C C . SER A 1 83 ? -17.025 14.970 2.369 1.00 59.91 83 SER A C 1
ATOM 661 O O . SER A 1 83 ? -17.338 15.233 1.211 1.00 59.91 83 SER A O 1
ATOM 663 N N . ALA A 1 84 ? -17.927 15.112 3.349 1.00 59.38 84 ALA A N 1
ATOM 664 C CA . ALA A 1 84 ? -19.262 15.664 3.056 1.00 59.38 84 ALA A CA 1
ATOM 665 C C . ALA A 1 84 ? -19.965 16.301 4.270 1.00 59.38 84 ALA A C 1
ATOM 667 O O . ALA A 1 84 ? -19.763 15.843 5.386 1.00 59.38 84 ALA A O 1
ATOM 668 N N . PRO A 1 85 ? -20.878 17.275 4.077 1.00 59.56 85 PRO A N 1
ATOM 669 C CA . PRO A 1 85 ? -21.811 17.712 5.127 1.00 59.56 85 PRO A CA 1
ATOM 670 C C . PRO A 1 85 ? -22.762 16.592 5.591 1.00 59.56 85 PRO A C 1
ATOM 672 O O . PRO A 1 85 ? -23.360 16.690 6.656 1.00 59.56 85 PRO A O 1
ATOM 675 N N . THR A 1 86 ? -22.893 15.525 4.797 1.00 62.09 86 THR A N 1
ATOM 676 C CA . THR A 1 86 ? -23.598 14.284 5.141 1.00 62.09 86 THR A CA 1
ATOM 677 C C . THR A 1 86 ? -22.657 13.208 5.682 1.00 62.09 86 THR A C 1
ATOM 679 O O . THR A 1 86 ? -23.073 12.052 5.789 1.00 62.09 86 THR A O 1
ATOM 682 N N . SER A 1 87 ? -21.382 13.530 5.947 1.00 65.06 87 SER A N 1
ATOM 683 C CA . SER A 1 87 ? -20.475 12.553 6.534 1.00 65.06 87 SER A CA 1
ATOM 684 C C . SER A 1 87 ? -21.001 12.175 7.915 1.00 65.06 87 SER A C 1
ATOM 686 O O . SER A 1 87 ? -21.526 13.020 8.652 1.00 65.06 87 SER A O 1
ATOM 688 N N . PRO A 1 88 ? -20.926 10.890 8.267 1.00 66.06 88 PRO A N 1
ATOM 689 C CA . PRO A 1 88 ? -21.384 10.479 9.568 1.00 66.06 88 PRO A CA 1
ATOM 690 C C . PRO A 1 88 ? -20.575 11.175 10.664 1.00 66.06 88 PRO A C 1
ATOM 692 O O . PRO A 1 88 ? -19.345 11.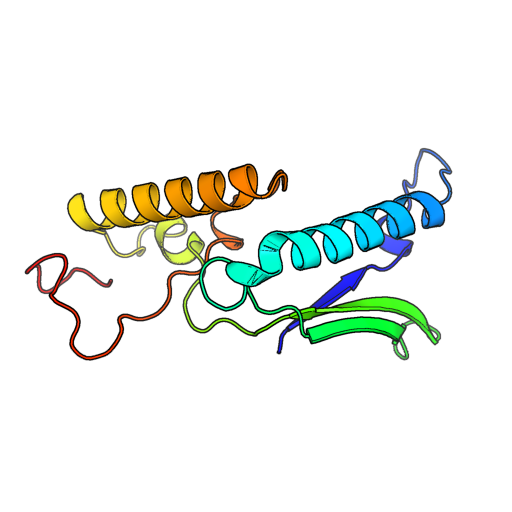100 10.688 1.00 66.06 88 PRO A O 1
ATOM 695 N N . SER A 1 89 ? -21.264 11.822 11.605 1.00 71.62 89 SER A N 1
ATOM 696 C CA . SER A 1 89 ? -20.605 12.410 12.767 1.00 71.62 89 SER A CA 1
ATOM 697 C C . SER A 1 89 ? -20.138 11.295 13.704 1.00 71.62 89 SER A C 1
ATOM 699 O O . SER A 1 89 ? -20.932 10.735 14.466 1.00 71.62 89 SER A O 1
ATOM 701 N N . LEU A 1 90 ? -18.850 10.966 13.657 1.00 78.31 90 LEU A N 1
ATOM 702 C CA . LEU A 1 90 ? -18.247 10.070 14.635 1.00 78.31 90 LEU A CA 1
ATOM 703 C C . LEU A 1 90 ? -18.250 10.712 16.021 1.00 78.31 90 LEU A C 1
ATOM 705 O O . LEU A 1 90 ? -18.048 11.917 16.182 1.00 78.31 90 LEU A O 1
ATOM 709 N N . CYS A 1 91 ? -18.463 9.895 17.052 1.00 83.94 91 CYS A N 1
ATOM 710 C CA . CYS A 1 91 ? -18.266 10.365 18.414 1.00 83.94 91 CYS A CA 1
ATOM 711 C C . CYS A 1 91 ? -16.768 10.561 18.700 1.00 83.94 91 CYS A C 1
ATOM 713 O O . CYS A 1 91 ? -15.917 9.920 18.080 1.00 83.94 91 CYS A O 1
ATOM 715 N N . LEU A 1 92 ? -16.448 11.416 19.679 1.00 83.31 92 LEU A N 1
ATOM 716 C CA . LEU A 1 92 ? -15.061 11.722 20.045 1.00 83.31 92 LEU A CA 1
ATOM 717 C C . LEU A 1 92 ? -14.232 10.458 20.323 1.00 83.31 92 LEU A C 1
ATOM 719 O O . LEU A 1 92 ? -13.096 10.382 19.877 1.00 83.31 92 LEU A O 1
ATOM 723 N N . ALA A 1 93 ? -14.811 9.450 20.985 1.00 85.12 93 ALA A N 1
ATOM 724 C CA . ALA A 1 93 ? -14.122 8.192 21.271 1.00 85.12 93 ALA A CA 1
ATOM 725 C C . ALA A 1 93 ? -13.673 7.456 19.994 1.00 85.12 93 ALA A C 1
ATOM 727 O O . ALA A 1 93 ? -12.529 7.014 19.920 1.00 85.12 93 ALA A O 1
ATOM 728 N N . HIS A 1 94 ? -14.529 7.380 18.969 1.00 85.06 94 HIS A N 1
ATOM 729 C CA . HIS A 1 94 ? -14.182 6.755 17.690 1.00 85.06 94 HIS A CA 1
ATOM 730 C C . HIS A 1 94 ? -13.170 7.573 16.897 1.00 85.06 94 HIS A C 1
ATOM 732 O O . HIS A 1 94 ? -12.223 7.005 16.359 1.00 85.06 94 HIS A O 1
ATOM 738 N N . CYS A 1 95 ? -13.331 8.899 16.858 1.00 84.75 95 CYS A N 1
ATOM 739 C CA . CYS A 1 95 ? -12.341 9.778 16.238 1.00 84.75 95 CYS A CA 1
ATOM 740 C C . CYS A 1 95 ? -10.956 9.566 16.856 1.00 84.75 95 CYS A C 1
ATOM 742 O O . CYS A 1 95 ? -9.993 9.338 16.128 1.00 84.75 95 CYS A O 1
ATOM 744 N N . THR A 1 96 ? -10.866 9.589 18.188 1.00 87.19 96 THR A N 1
ATOM 745 C CA . THR A 1 96 ? -9.608 9.375 18.908 1.00 87.19 96 THR A CA 1
ATOM 746 C C . THR A 1 96 ? -9.041 7.988 18.623 1.00 87.19 96 THR A C 1
ATOM 748 O O . THR A 1 96 ? -7.884 7.887 18.237 1.00 87.19 96 THR A O 1
ATOM 751 N N . ALA A 1 97 ? -9.855 6.930 18.696 1.00 88.62 97 ALA A N 1
ATOM 752 C CA . ALA A 1 97 ? -9.400 5.568 18.420 1.00 88.62 97 ALA A CA 1
ATOM 753 C C . ALA A 1 97 ? -8.858 5.387 16.989 1.00 88.62 97 ALA A C 1
ATOM 755 O O . ALA A 1 97 ? -7.852 4.707 16.795 1.00 88.62 97 ALA A O 1
ATOM 756 N N . ILE A 1 98 ? -9.491 6.004 15.983 1.00 88.38 98 ILE A N 1
ATOM 757 C CA . ILE A 1 98 ? -9.028 5.957 14.586 1.00 88.38 98 ILE A CA 1
ATOM 758 C C . ILE A 1 98 ? -7.697 6.698 14.432 1.00 88.38 98 ILE A C 1
ATOM 760 O O . ILE A 1 98 ? -6.780 6.177 13.796 1.00 88.38 98 ILE A O 1
ATOM 764 N N . VAL A 1 99 ? -7.577 7.893 15.015 1.00 89.31 99 VAL A N 1
ATOM 765 C CA . VAL A 1 99 ? -6.340 8.685 14.967 1.00 89.31 99 VAL A CA 1
ATOM 766 C C . VAL A 1 99 ? -5.201 7.953 15.676 1.00 89.31 99 VAL A C 1
ATOM 768 O O . VAL A 1 99 ? -4.126 7.810 15.094 1.00 89.31 99 VAL A O 1
ATOM 771 N N . ASP A 1 100 ? -5.445 7.419 16.872 1.00 92.94 100 ASP A N 1
ATOM 772 C CA . ASP A 1 100 ? -4.464 6.639 17.629 1.00 92.94 100 ASP A CA 1
ATOM 773 C C . ASP A 1 100 ? -4.021 5.400 16.842 1.00 92.94 100 ASP A C 1
ATOM 775 O O . ASP A 1 100 ? -2.827 5.123 16.730 1.00 92.94 100 ASP A O 1
ATOM 779 N N . ALA A 1 101 ? -4.960 4.679 16.220 1.00 91.81 101 ALA A N 1
ATOM 780 C CA . ALA A 1 101 ? -4.643 3.536 15.371 1.00 91.81 101 ALA A CA 1
ATOM 781 C C . ALA A 1 101 ? -3.788 3.933 14.153 1.00 91.81 101 ALA A C 1
ATOM 783 O O . ALA A 1 101 ? -2.809 3.252 13.848 1.00 91.81 101 ALA A O 1
ATOM 784 N N . ALA A 1 102 ? -4.111 5.038 13.475 1.00 91.94 102 ALA A N 1
ATOM 785 C CA . ALA A 1 102 ? -3.342 5.528 12.330 1.00 91.94 102 ALA A CA 1
ATOM 786 C C . ALA A 1 102 ? -1.915 5.948 12.725 1.00 91.94 102 ALA A C 1
ATOM 788 O O . ALA A 1 102 ? -0.956 5.643 12.010 1.00 91.94 102 ALA A O 1
ATOM 789 N N . ILE A 1 103 ? -1.761 6.601 13.879 1.00 93.31 103 ILE A N 1
ATOM 790 C CA . ILE A 1 103 ? -0.461 6.987 14.436 1.00 93.31 103 ILE A CA 1
ATOM 791 C C . ILE A 1 103 ? 0.358 5.747 14.814 1.00 93.31 103 ILE A C 1
ATOM 793 O O . ILE A 1 103 ? 1.537 5.668 14.466 1.00 93.31 103 ILE A O 1
ATOM 797 N N . ASN A 1 104 ? -0.253 4.755 15.463 1.00 94.69 104 ASN A N 1
ATOM 798 C CA . ASN A 1 104 ? 0.423 3.506 15.814 1.00 94.69 104 ASN A CA 1
ATOM 799 C C . ASN A 1 104 ? 0.911 2.763 14.562 1.00 94.69 104 ASN A C 1
ATOM 801 O O . ASN A 1 104 ? 2.081 2.398 14.495 1.00 94.69 104 ASN A O 1
ATOM 805 N N . VAL A 1 105 ? 0.075 2.654 13.520 1.00 94.00 105 VAL A N 1
ATOM 806 C CA . VAL A 1 105 ? 0.478 2.089 12.217 1.00 94.00 105 VAL A CA 1
ATOM 807 C C . VAL A 1 105 ? 1.682 2.836 11.633 1.00 94.00 105 VAL A C 1
ATOM 809 O O . VAL A 1 105 ? 2.611 2.205 11.125 1.00 94.00 105 VAL A O 1
ATOM 812 N N . PHE A 1 106 ? 1.700 4.171 11.695 1.00 94.81 106 PHE A N 1
ATOM 813 C CA . PHE A 1 106 ? 2.838 4.961 11.219 1.00 94.81 106 PHE A CA 1
ATOM 814 C C . PHE A 1 106 ? 4.130 4.629 11.971 1.00 94.81 106 PHE A C 1
ATOM 816 O O . PHE A 1 106 ? 5.163 4.401 11.334 1.00 94.81 106 PHE A O 1
ATOM 823 N N . TYR A 1 107 ? 4.082 4.592 13.304 1.00 95.81 107 TYR A N 1
ATOM 824 C CA . TYR A 1 107 ? 5.254 4.284 14.120 1.00 95.81 107 TYR A CA 1
ATOM 825 C C . TYR A 1 107 ? 5.725 2.844 13.929 1.00 95.81 107 TYR A C 1
ATOM 827 O O . TYR A 1 107 ? 6.925 2.635 13.770 1.00 95.81 107 TYR A O 1
ATOM 835 N N . ASP A 1 108 ? 4.819 1.875 13.840 1.00 95.50 108 ASP A N 1
ATOM 836 C CA . ASP A 1 108 ? 5.154 0.479 13.553 1.00 95.50 108 ASP A CA 1
ATOM 837 C C . ASP A 1 108 ? 5.918 0.337 12.228 1.00 95.50 108 ASP A C 1
ATOM 839 O O . ASP A 1 108 ? 6.967 -0.308 12.161 1.00 95.50 108 ASP A O 1
ATOM 843 N N . ILE A 1 109 ? 5.450 1.020 11.176 1.00 95.56 109 ILE A N 1
ATOM 844 C CA . ILE A 1 109 ? 6.128 1.063 9.872 1.00 95.56 109 ILE A CA 1
ATOM 845 C C . ILE A 1 109 ? 7.511 1.725 9.993 1.00 95.56 109 ILE A C 1
ATOM 847 O O . ILE A 1 109 ? 8.496 1.221 9.438 1.00 95.56 109 ILE A O 1
ATOM 851 N N . LEU A 1 110 ? 7.607 2.829 10.739 1.00 95.50 110 LEU A N 1
ATOM 852 C CA . LEU A 1 110 ? 8.860 3.551 10.962 1.00 95.50 110 LEU A CA 1
ATOM 853 C C . LEU A 1 110 ? 9.891 2.704 11.720 1.00 95.50 110 LEU A C 1
ATOM 855 O O . LEU A 1 110 ? 11.069 2.717 11.358 1.00 95.50 110 LEU A O 1
ATOM 859 N N . MET A 1 111 ? 9.461 1.926 12.715 1.00 95.88 111 MET A N 1
ATOM 860 C CA . MET A 1 111 ? 10.317 1.017 13.485 1.00 95.88 111 MET A CA 1
ATOM 861 C C . MET A 1 111 ? 10.895 -0.119 12.628 1.00 95.88 111 MET A C 1
ATOM 863 O O . MET A 1 111 ? 11.969 -0.635 12.931 1.00 95.88 111 MET A O 1
ATOM 867 N N . CYS A 1 112 ? 10.268 -0.447 11.495 1.00 94.94 112 CYS A N 1
ATOM 868 C CA . CYS A 1 112 ? 10.837 -1.323 10.463 1.00 94.94 112 CYS A CA 1
ATOM 869 C C . CYS A 1 112 ? 11.812 -0.614 9.506 1.00 94.94 112 CYS A C 1
ATOM 871 O O . CYS A 1 112 ? 12.134 -1.146 8.443 1.00 94.94 112 CYS A O 1
ATOM 873 N N . SER A 1 113 ? 12.283 0.591 9.846 1.00 94.25 113 SER A N 1
ATOM 874 C CA . SER A 1 113 ? 13.132 1.439 8.993 1.00 94.25 113 SER A CA 1
ATOM 875 C C . SER A 1 113 ? 12.480 1.852 7.666 1.00 94.25 113 SER A C 1
ATOM 877 O O . SER A 1 113 ? 13.168 2.274 6.734 1.00 94.25 113 SER A O 1
ATOM 879 N N . VAL A 1 114 ? 11.150 1.768 7.557 1.00 95.75 114 VAL A N 1
ATOM 880 C CA . VAL A 1 114 ? 10.406 2.237 6.386 1.00 95.75 114 VAL A CA 1
ATOM 881 C C . VAL A 1 114 ? 9.807 3.601 6.693 1.00 95.75 114 VAL A C 1
ATOM 883 O O . VAL A 1 114 ? 8.972 3.756 7.573 1.00 95.75 114 VAL A O 1
ATOM 886 N N . LYS A 1 115 ? 10.197 4.623 5.929 1.00 93.75 115 LYS A N 1
ATOM 887 C CA . LYS A 1 115 ? 9.570 5.944 6.030 1.00 93.75 115 LYS A CA 1
ATOM 888 C C . LYS A 1 115 ? 8.353 6.003 5.110 1.00 93.75 115 LYS A C 1
ATOM 890 O O . LYS A 1 115 ? 8.519 6.234 3.912 1.00 93.75 115 LYS A O 1
ATOM 895 N N . GLN A 1 116 ? 7.153 5.831 5.662 1.00 90.50 116 GLN A N 1
ATOM 896 C CA . GLN A 1 116 ? 5.920 6.119 4.930 1.00 90.50 116 GLN A CA 1
ATOM 897 C C . GLN A 1 116 ? 5.793 7.636 4.742 1.00 90.50 116 GLN A C 1
ATOM 899 O O . GLN A 1 116 ? 5.848 8.394 5.708 1.00 90.50 116 GLN A O 1
ATOM 904 N N . ARG A 1 117 ? 5.689 8.081 3.489 1.00 90.25 117 ARG A N 1
ATOM 905 C CA . ARG A 1 117 ? 5.630 9.510 3.127 1.00 90.25 117 ARG A CA 1
ATOM 906 C C . ARG A 1 117 ? 4.252 9.957 2.663 1.00 90.25 117 ARG A C 1
ATOM 908 O O . ARG A 1 117 ? 4.053 11.150 2.489 1.00 90.25 117 ARG A O 1
ATOM 915 N N . ASP A 1 118 ? 3.342 9.010 2.474 1.00 89.88 118 ASP A N 1
ATOM 916 C CA . ASP A 1 118 ? 2.041 9.242 1.853 1.00 89.88 118 ASP A CA 1
ATOM 917 C C . ASP A 1 118 ? 0.899 8.810 2.786 1.00 89.88 118 ASP A C 1
ATOM 919 O O . ASP A 1 118 ? -0.013 8.077 2.405 1.00 89.88 118 ASP A O 1
ATOM 923 N N . ILE A 1 119 ? 0.989 9.200 4.065 1.00 88.44 119 ILE A N 1
ATOM 924 C CA . ILE A 1 119 ? -0.133 9.035 4.997 1.00 88.44 119 ILE A CA 1
ATOM 925 C C . ILE A 1 119 ? -1.150 10.127 4.699 1.00 88.44 119 ILE A C 1
ATOM 927 O O . ILE A 1 119 ? -0.996 11.272 5.116 1.00 88.44 119 ILE A O 1
ATOM 931 N N . ALA A 1 120 ? -2.189 9.735 3.975 1.00 89.75 120 ALA A N 1
ATOM 932 C CA . ALA A 1 120 ? -3.339 10.555 3.644 1.00 89.75 120 ALA A CA 1
ATOM 933 C C . ALA A 1 120 ? -4.624 9.752 3.907 1.00 89.75 120 ALA A C 1
ATOM 935 O O . ALA A 1 120 ? -4.573 8.518 3.888 1.00 89.75 120 ALA A O 1
ATOM 936 N N . PRO A 1 121 ? -5.781 10.409 4.119 1.00 88.31 121 PRO A N 1
ATOM 937 C CA . PRO A 1 121 ? -7.041 9.717 4.386 1.00 88.31 121 PRO A CA 1
ATOM 938 C C . PRO A 1 121 ? -7.392 8.638 3.348 1.00 88.31 121 PRO A C 1
ATOM 940 O O . PRO A 1 121 ? -7.807 7.547 3.723 1.00 88.31 121 PRO A O 1
ATOM 943 N N . CYS A 1 122 ? -7.120 8.885 2.064 1.00 90.06 122 CYS A N 1
ATOM 944 C CA . CYS A 1 122 ? -7.360 7.934 0.972 1.00 90.06 122 CYS A CA 1
ATOM 945 C C . CYS A 1 122 ? -6.455 6.685 1.005 1.00 90.06 122 CYS A C 1
ATOM 947 O O . CYS A 1 122 ? -6.763 5.683 0.364 1.00 90.06 122 CYS A O 1
ATOM 949 N N . ASN A 1 123 ? -5.349 6.726 1.754 1.00 92.44 123 ASN A N 1
ATOM 950 C CA . ASN A 1 123 ? -4.388 5.628 1.889 1.00 92.44 123 ASN A CA 1
ATOM 951 C C . ASN A 1 123 ? -4.544 4.852 3.208 1.00 92.44 123 ASN A C 1
ATOM 953 O O . ASN A 1 123 ? -3.770 3.931 3.478 1.00 92.44 123 ASN A O 1
ATOM 957 N N . LEU A 1 124 ? -5.527 5.211 4.038 1.00 92.56 124 LEU A N 1
ATOM 958 C CA . LEU A 1 124 ? -5.848 4.534 5.291 1.00 92.56 124 LEU A CA 1
ATOM 959 C C . LEU A 1 124 ? -7.203 3.850 5.158 1.00 92.56 124 LEU A C 1
ATOM 961 O O . LEU A 1 124 ? -8.209 4.519 4.957 1.00 92.56 124 LEU A O 1
ATOM 965 N N . ILE A 1 125 ? -7.236 2.523 5.291 1.00 92.81 125 ILE A N 1
ATOM 966 C CA . ILE A 1 125 ? -8.470 1.737 5.169 1.00 92.81 125 ILE A CA 1
ATOM 967 C C . ILE A 1 125 ? -8.957 1.334 6.557 1.00 92.81 125 ILE A C 1
ATOM 969 O O . ILE A 1 125 ? -8.276 0.602 7.279 1.00 92.81 125 ILE A O 1
ATOM 973 N N . ILE A 1 126 ? -10.169 1.762 6.897 1.00 89.38 126 ILE A N 1
ATOM 974 C CA . ILE A 1 126 ? -10.889 1.300 8.079 1.00 89.38 126 ILE A CA 1
ATOM 975 C C . ILE A 1 126 ? -11.554 -0.023 7.715 1.00 89.38 126 ILE A C 1
ATOM 977 O O . ILE A 1 126 ? -12.444 -0.086 6.863 1.00 89.38 126 ILE A O 1
ATOM 981 N N . ARG A 1 127 ? -11.085 -1.103 8.345 1.00 88.31 127 ARG A N 1
ATOM 982 C CA . ARG A 1 127 ? -11.669 -2.434 8.165 1.00 88.31 127 ARG A CA 1
ATOM 983 C C . ARG A 1 127 ? -13.020 -2.528 8.874 1.00 88.31 127 ARG A C 1
ATOM 985 O O . ARG A 1 127 ? -13.175 -1.927 9.936 1.00 88.31 127 ARG A O 1
ATOM 992 N N . PRO A 1 128 ? -13.960 -3.333 8.350 1.00 80.94 128 PRO A N 1
ATOM 993 C CA . PRO A 1 128 ? -15.195 -3.611 9.064 1.00 80.94 128 PRO A CA 1
ATOM 994 C C . PRO A 1 128 ? -14.895 -4.295 10.410 1.00 80.94 128 PRO A C 1
ATOM 996 O O . PRO A 1 128 ? -13.924 -5.062 10.506 1.00 80.94 128 PRO A O 1
ATOM 999 N N . PRO A 1 129 ? -15.722 -4.056 11.441 1.00 72.56 129 PRO A N 1
ATOM 1000 C CA . PRO A 1 129 ? -15.553 -4.695 12.734 1.00 72.56 129 PRO A CA 1
ATOM 1001 C C . PRO A 1 129 ? -15.581 -6.221 12.596 1.00 72.56 129 PRO A C 1
ATOM 1003 O O . PRO A 1 129 ? -16.393 -6.805 11.870 1.00 72.56 129 PRO A O 1
ATOM 1006 N N . LYS A 1 130 ? -14.670 -6.896 13.304 1.00 69.31 130 LYS A N 1
ATOM 1007 C CA . LYS A 1 130 ? -14.711 -8.358 13.414 1.00 69.31 130 LYS A CA 1
ATOM 1008 C C . LYS A 1 130 ? -15.966 -8.740 14.199 1.00 69.31 130 LYS A C 1
ATOM 1010 O O . LYS A 1 130 ? -16.226 -8.165 15.255 1.00 69.31 130 LYS A O 1
ATOM 1015 N N . HIS A 1 131 ? -16.735 -9.703 13.690 1.00 58.59 131 HIS A N 1
ATOM 1016 C CA . HIS A 1 131 ? -17.932 -10.193 14.376 1.00 58.59 131 HIS A CA 1
ATOM 1017 C C . HIS A 1 131 ? -17.572 -10.640 15.804 1.00 58.59 131 HIS A C 1
ATOM 1019 O O . HIS A 1 131 ? -16.655 -11.442 15.979 1.00 58.59 131 HIS A O 1
ATOM 1025 N N . GLY A 1 132 ? -18.275 -10.103 16.807 1.00 59.72 132 GLY A N 1
ATOM 1026 C CA . GLY A 1 132 ? -18.055 -10.413 18.226 1.00 59.72 132 GLY A CA 1
ATOM 1027 C C . GLY A 1 132 ? -17.066 -9.504 18.972 1.00 59.72 132 GLY A C 1
ATOM 1028 O O . GLY A 1 132 ? -16.688 -9.832 20.093 1.00 59.72 132 GLY A O 1
ATOM 1029 N N . GLY A 1 133 ? -16.632 -8.384 18.382 1.00 61.34 133 GLY A N 1
ATOM 1030 C CA . GLY A 1 133 ? -15.878 -7.352 19.103 1.00 61.34 133 GLY A CA 1
ATOM 1031 C C . GLY A 1 133 ? -16.736 -6.599 20.128 1.00 61.34 133 GLY A C 1
ATOM 1032 O O . GLY A 1 133 ? -17.933 -6.412 19.920 1.00 61.34 133 GLY A O 1
ATOM 1033 N N . ILE A 1 134 ? -16.118 -6.158 21.228 1.00 64.69 134 ILE A N 1
ATOM 1034 C CA . ILE A 1 134 ? -16.764 -5.262 22.200 1.00 64.69 134 ILE A CA 1
ATOM 1035 C C . ILE A 1 134 ? -17.013 -3.908 21.510 1.00 64.69 134 ILE A C 1
ATOM 1037 O O . ILE A 1 134 ? -16.076 -3.389 20.894 1.00 64.69 134 ILE A O 1
ATOM 1041 N N . PRO A 1 135 ? -18.224 -3.328 21.601 1.00 68.38 135 PRO A N 1
ATOM 1042 C CA . PRO A 1 135 ? -18.499 -2.006 21.052 1.00 68.38 135 PRO A CA 1
ATOM 1043 C C . PRO A 1 135 ? -17.569 -0.957 21.668 1.00 68.38 135 PRO A C 1
ATOM 1045 O O . PRO A 1 135 ? -17.431 -0.872 22.886 1.00 68.38 135 PRO A O 1
ATOM 1048 N N . LEU A 1 136 ? -16.939 -0.140 20.825 1.00 70.44 136 LEU A N 1
ATOM 1049 C CA . LEU A 1 136 ? -16.128 1.004 21.261 1.00 70.44 136 LEU A CA 1
ATOM 1050 C C . LEU A 1 136 ? -16.994 2.120 21.868 1.00 70.44 136 LEU A C 1
ATOM 1052 O O . LEU A 1 136 ? -16.503 2.921 22.665 1.00 70.44 136 LEU A O 1
ATOM 1056 N N . CYS A 1 137 ? -18.279 2.186 21.506 1.00 72.69 137 CYS A N 1
ATOM 1057 C CA . CYS A 1 137 ? -19.257 3.033 22.176 1.00 72.69 137 CYS A CA 1
ATOM 1058 C C . CYS A 1 137 ? -20.682 2.480 22.044 1.00 72.69 137 CYS A C 1
ATOM 1060 O O . CYS A 1 137 ? -20.991 1.794 21.074 1.00 72.69 137 CYS A O 1
ATOM 1062 N N . ASP A 1 138 ? -21.562 2.892 22.959 1.00 68.62 138 ASP A N 1
ATOM 1063 C CA . ASP A 1 138 ? -22.973 2.477 23.001 1.00 68.62 138 ASP A CA 1
ATOM 1064 C C . ASP A 1 138 ? -23.921 3.411 22.219 1.00 68.62 138 ASP A C 1
ATOM 1066 O O . ASP A 1 138 ? -25.141 3.341 22.364 1.00 68.62 138 ASP A O 1
ATOM 1070 N N . LYS A 1 139 ? -23.398 4.351 21.416 1.00 67.31 139 LYS A N 1
ATOM 1071 C CA . LYS A 1 139 ? -24.250 5.280 20.656 1.00 67.31 139 LYS A CA 1
ATOM 1072 C C . LYS A 1 139 ? -24.839 4.584 19.429 1.00 67.31 139 LYS A C 1
ATOM 1074 O O . LYS A 1 139 ? -24.107 4.307 18.484 1.00 67.31 139 LYS A O 1
ATOM 1079 N N . GLU A 1 140 ? -26.166 4.442 19.402 1.00 57.03 140 GLU A N 1
ATOM 1080 C CA . GLU A 1 140 ? -26.932 3.785 18.323 1.00 57.03 140 GLU A CA 1
ATOM 1081 C C . GLU A 1 140 ? -26.692 4.359 16.911 1.00 57.03 140 GLU A C 1
ATOM 1083 O O . GLU A 1 140 ? -26.881 3.655 15.927 1.00 57.03 140 GLU A O 1
ATOM 1088 N N . ASN A 1 141 ? -26.227 5.611 16.800 1.00 61.72 141 ASN A N 1
ATOM 1089 C CA . ASN A 1 141 ? -25.962 6.290 15.522 1.00 61.72 141 ASN A CA 1
AT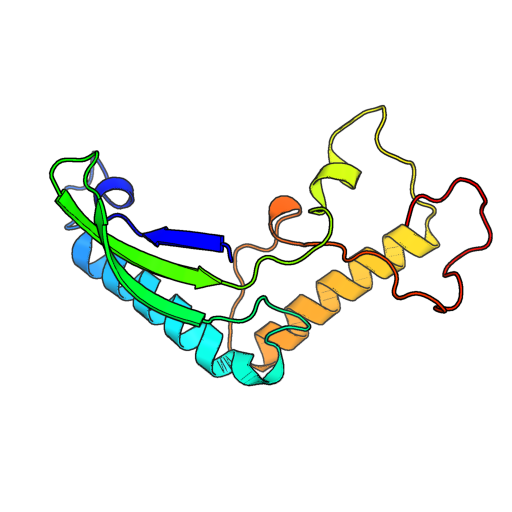OM 1090 C C . ASN A 1 141 ? -24.464 6.459 15.201 1.00 61.72 141 ASN A C 1
ATOM 1092 O O . ASN A 1 141 ? -24.110 7.296 14.369 1.00 61.72 141 ASN A O 1
ATOM 1096 N N . CYS A 1 142 ? -23.566 5.731 15.875 1.00 65.31 142 CYS A N 1
ATOM 1097 C CA . CYS A 1 142 ? -22.153 5.737 15.503 1.00 65.31 142 CYS A CA 1
ATOM 1098 C C . CYS A 1 142 ? -21.899 4.682 14.404 1.00 65.31 142 CYS A C 1
ATOM 1100 O O . CYS A 1 142 ? -22.193 3.514 14.629 1.00 65.31 142 CYS A O 1
ATOM 1102 N N . PRO A 1 143 ? -21.378 5.048 13.222 1.00 62.72 143 PRO A N 1
ATOM 1103 C CA . PRO A 1 143 ? -21.343 4.175 12.041 1.00 62.72 143 PRO A CA 1
ATOM 1104 C C . PRO A 1 143 ? -20.100 3.282 11.932 1.00 62.72 143 PRO A C 1
ATOM 1106 O O . PRO A 1 143 ? -19.872 2.691 10.876 1.00 62.72 143 PRO A O 1
ATOM 1109 N N . VAL A 1 144 ? -19.286 3.218 12.987 1.00 60.62 144 VAL A N 1
ATOM 1110 C CA . VAL A 1 144 ? -18.035 2.447 13.060 1.00 60.62 144 VAL A CA 1
ATOM 1111 C C . VAL A 1 144 ? -18.119 1.497 14.239 1.00 60.62 144 VAL A C 1
ATOM 1113 O O . VAL A 1 144 ? -18.643 1.945 15.283 1.00 60.62 144 VAL A O 1
#

pLDDT: mean 85.94, std 11.77, range [57.03, 97.75]

Foldseek 3Di:
DDKDKQDLVVQDDPPPRDRSVVVSCVVVVLVVVLLVLCVVCDPPLAWHWPDKDWFFDVVPVRDIIIITDTDDAAAAFQVLQVPDPPRQDADPLVVVVLVVSLVVSQVVSVVSVHHDPDPDSRRHGDHDDDPPDDDSDPDPRHPD

Organism: NCBI:txid153914

Radius of gyration: 18.79 Å; chains: 1; bounding box: 43×32×51 Å

Secondary structure (DSSP, 8-state):
-EEEEE-GGGG--TTT---HHHHHHHHHHHHHHHHHHTGGGBTTTBPPEEEEEEEEEGGGTTEEEEEEEE----SEETHHHHS-TTS----HHHHHHHHHHHHHHHHHHHHTT-------GGG-EEPPPPTTPPPS---TT---